Protein AF-A0A1G6Y8N8-F1 (afdb_monomer_lite)

Foldseek 3Di:
DPDDDDDDDADADPVRDRPPDPDPVVVVVVVVCCQCPPNLVRHPPQAQEDEEEPVVCCVQFQVQDFAPDDPPDDDDDPDFDDFDPPFSHAYEYDDPPNGGDDDCPRDPGRHGYGDD

pLDDT: mean 83.97, std 14.93, range [34.34, 94.69]

Organism: NCBI:txid1814289

Radius of gyration: 16.45 Å; chains: 1; bounding box: 43×36×42 Å

Sequence (116 aa):
MNRPYVIIHTHTSIDGNIDSMDLPEFATGSQHYQDIALSPNRQVLNVDAYLNGKESTQVNVTHYKVPDVDEYAAEVPSGDFLAEPDAGMYYVSIDGSSELRWEERDAPVRTGSVVT

Secondary structure (DSSP, 8-state):
--S----------TT--SS----HHHHHHHHHHHHHHT-TTT--S--SEEEEEHHHHIIIIITTPPP---TTSPPPPSSPPPP-TT-SSEEEEE-TT--PPP-TT-SSSS--EE--

Structure (mmCIF, N/CA/C/O backbone):
data_AF-A0A1G6Y8N8-F1
#
_entry.id   AF-A0A1G6Y8N8-F1
#
loop_
_atom_site.group_PDB
_atom_site.id
_atom_site.type_symbol
_atom_site.label_atom_id
_atom_site.label_alt_id
_atom_site.label_comp_id
_atom_site.label_asym_id
_atom_site.label_entity_id
_atom_site.label_seq_id
_atom_site.pdbx_PDB_ins_code
_atom_site.Cartn_x
_atom_site.Cartn_y
_atom_site.Cartn_z
_atom_site.occupancy
_atom_site.B_iso_or_equiv
_atom_site.auth_seq_id
_atom_site.auth_comp_id
_atom_site.auth_asym_id
_atom_site.auth_atom_id
_atom_site.pdbx_PDB_model_num
ATOM 1 N N . MET A 1 1 ? 3.133 -19.939 14.783 1.00 58.88 1 MET A N 1
ATOM 2 C CA . MET A 1 1 ? 3.535 -18.534 14.550 1.00 58.88 1 MET A CA 1
ATOM 3 C C . MET A 1 1 ? 2.263 -17.706 14.543 1.00 58.88 1 MET A C 1
ATOM 5 O O . MET A 1 1 ? 1.358 -18.096 13.826 1.00 58.88 1 MET A O 1
ATOM 9 N N . ASN A 1 2 ? 2.184 -16.627 15.329 1.00 88.12 2 ASN A N 1
ATOM 10 C CA . ASN A 1 2 ? 0.980 -15.778 15.449 1.00 88.12 2 ASN A CA 1
ATOM 11 C C . ASN A 1 2 ? 1.146 -14.418 14.742 1.00 88.12 2 ASN A C 1
ATOM 13 O O . ASN A 1 2 ? 0.522 -13.439 15.131 1.00 88.12 2 ASN A O 1
ATOM 17 N N . ARG A 1 3 ? 2.055 -14.318 13.765 1.00 90.31 3 ARG A N 1
ATOM 18 C CA . ARG A 1 3 ? 2.319 -13.079 13.020 1.00 90.31 3 ARG A CA 1
ATOM 19 C C . ARG A 1 3 ? 2.148 -13.348 11.525 1.00 90.31 3 ARG A C 1
ATOM 21 O O . ARG A 1 3 ? 2.526 -14.445 11.101 1.00 90.31 3 ARG A O 1
ATOM 28 N N . PRO A 1 4 ? 1.613 -12.386 10.754 1.00 92.31 4 PRO A N 1
ATOM 29 C CA . PRO A 1 4 ? 1.477 -12.536 9.313 1.00 92.31 4 PRO A CA 1
ATOM 30 C C . PRO A 1 4 ? 2.853 -12.670 8.654 1.00 92.31 4 PRO A C 1
ATOM 32 O O . PRO A 1 4 ? 3.854 -12.137 9.145 1.00 92.31 4 PRO A O 1
ATOM 35 N N . TYR A 1 5 ? 2.895 -13.389 7.537 1.00 94.69 5 TYR A N 1
ATOM 36 C CA . TYR A 1 5 ? 4.047 -13.376 6.645 1.00 94.69 5 TYR A CA 1
ATOM 37 C C . TYR A 1 5 ? 4.060 -12.048 5.885 1.00 94.69 5 TYR A C 1
ATOM 39 O O . TYR A 1 5 ? 3.033 -11.637 5.353 1.00 94.69 5 TYR A O 1
ATOM 47 N N . VAL A 1 6 ? 5.203 -11.362 5.860 1.00 94.50 6 VAL A N 1
ATOM 48 C CA . VAL A 1 6 ? 5.305 -10.010 5.295 1.00 94.50 6 VAL A CA 1
ATOM 49 C C . VAL A 1 6 ? 6.244 -10.016 4.100 1.00 94.50 6 VAL A C 1
ATOM 51 O O . VAL A 1 6 ? 7.401 -10.421 4.216 1.00 94.50 6 VAL A O 1
ATOM 54 N N . ILE A 1 7 ? 5.746 -9.513 2.971 1.00 93.75 7 ILE A N 1
ATOM 55 C CA . ILE A 1 7 ? 6.533 -9.211 1.776 1.00 93.75 7 ILE A CA 1
ATOM 56 C C . ILE A 1 7 ? 6.716 -7.695 1.721 1.00 93.75 7 ILE A C 1
ATOM 58 O O . ILE A 1 7 ? 5.737 -6.954 1.691 1.00 93.75 7 ILE A O 1
ATOM 62 N N . ILE A 1 8 ? 7.968 -7.238 1.698 1.00 93.81 8 ILE A N 1
ATOM 63 C CA . ILE A 1 8 ? 8.298 -5.836 1.430 1.00 93.81 8 ILE A CA 1
ATOM 64 C C . ILE A 1 8 ? 8.693 -5.740 -0.037 1.00 93.81 8 ILE A C 1
ATOM 66 O O . ILE A 1 8 ? 9.643 -6.391 -0.471 1.00 93.81 8 ILE A O 1
ATOM 70 N N . HIS A 1 9 ? 7.958 -4.930 -0.791 1.00 92.44 9 HIS A N 1
ATOM 71 C CA . HIS A 1 9 ? 8.247 -4.651 -2.188 1.00 92.44 9 HIS A CA 1
ATOM 72 C C . HIS A 1 9 ? 8.528 -3.165 -2.371 1.00 92.44 9 HIS A C 1
ATOM 74 O O . HIS A 1 9 ? 7.774 -2.312 -1.906 1.00 92.44 9 HIS A O 1
ATOM 80 N N . THR A 1 10 ? 9.626 -2.853 -3.049 1.00 91.31 10 THR A N 1
ATOM 81 C CA . THR A 1 10 ? 10.037 -1.481 -3.335 1.00 91.31 10 THR A CA 1
ATOM 82 C C . THR A 1 10 ? 10.723 -1.469 -4.690 1.00 91.31 10 THR A C 1
ATOM 84 O O . THR A 1 10 ? 11.628 -2.267 -4.932 1.00 91.31 10 THR A O 1
ATOM 87 N N . HIS A 1 11 ? 10.296 -0.568 -5.569 1.00 90.81 11 HIS A N 1
ATOM 88 C CA . HIS A 1 11 ? 11.068 -0.224 -6.754 1.00 90.81 11 HIS A CA 1
ATOM 89 C C . HIS A 1 11 ? 12.077 0.859 -6.369 1.00 90.81 11 HIS A C 1
ATOM 91 O O . HIS A 1 11 ? 11.717 1.828 -5.706 1.00 90.81 11 HIS A O 1
ATOM 97 N N . THR A 1 12 ? 13.326 0.703 -6.795 1.00 91.88 12 THR A N 1
ATOM 98 C CA . THR A 1 12 ? 14.411 1.646 -6.501 1.00 91.88 12 THR A CA 1
ATOM 99 C C . THR A 1 12 ? 15.191 1.957 -7.770 1.00 91.88 12 THR A C 1
ATOM 101 O O . THR A 1 12 ? 15.455 1.057 -8.572 1.00 91.88 12 THR A O 1
ATOM 104 N N . SER A 1 13 ? 15.641 3.196 -7.918 1.00 91.06 13 SER A N 1
ATOM 105 C CA . SER A 1 13 ? 16.674 3.552 -8.887 1.00 91.06 13 SER A CA 1
ATOM 106 C C . SER A 1 13 ? 18.026 2.953 -8.474 1.00 91.06 13 SER A C 1
ATOM 108 O O . SER A 1 13 ? 18.188 2.406 -7.381 1.00 91.06 13 SER A O 1
ATOM 110 N N . ILE A 1 14 ? 19.029 3.059 -9.351 1.00 90.94 14 ILE A N 1
ATOM 111 C CA . ILE A 1 14 ? 20.374 2.503 -9.113 1.00 90.94 14 ILE A CA 1
ATOM 112 C C . ILE A 1 14 ? 21.052 3.139 -7.886 1.00 90.94 14 ILE A C 1
ATOM 114 O O . ILE A 1 14 ? 21.828 2.476 -7.202 1.00 90.94 14 ILE A O 1
ATOM 118 N N . ASP A 1 15 ? 20.747 4.402 -7.587 1.00 93.25 15 ASP A N 1
ATOM 119 C CA . ASP A 1 15 ? 21.224 5.123 -6.403 1.00 93.25 15 ASP A CA 1
ATOM 120 C C . ASP A 1 15 ? 20.331 4.928 -5.162 1.00 93.25 15 ASP A C 1
ATOM 122 O O . ASP A 1 15 ? 20.600 5.512 -4.114 1.00 93.25 15 ASP A O 1
AT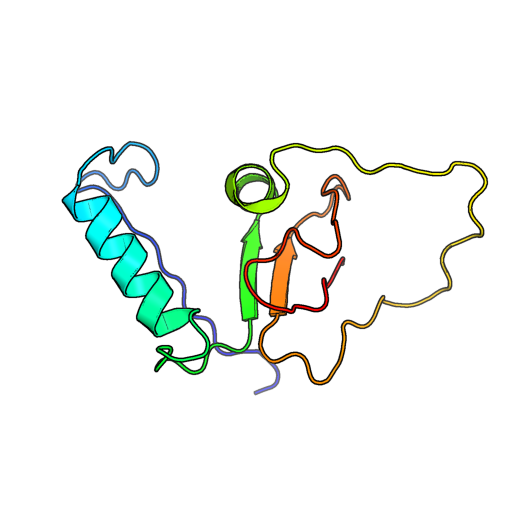OM 126 N N . GLY A 1 16 ? 19.300 4.081 -5.251 1.00 92.56 16 GLY A N 1
ATOM 127 C CA . GLY A 1 16 ? 18.420 3.736 -4.134 1.00 92.56 16 GLY A CA 1
ATOM 128 C C . GLY A 1 16 ? 17.280 4.725 -3.885 1.00 92.56 16 GLY A C 1
ATOM 129 O O . GLY A 1 16 ? 16.583 4.600 -2.880 1.00 92.56 16 GLY A O 1
ATOM 130 N N . ASN A 1 17 ? 17.069 5.696 -4.774 1.00 91.69 17 ASN A N 1
ATOM 131 C CA . ASN A 1 17 ? 15.921 6.594 -4.706 1.00 91.69 17 ASN A CA 1
ATOM 132 C C . ASN A 1 17 ? 14.627 5.839 -5.071 1.00 91.69 17 ASN A C 1
ATOM 134 O O . ASN A 1 17 ? 14.623 4.974 -5.946 1.00 91.69 17 ASN A O 1
ATOM 138 N N . ILE A 1 18 ? 13.527 6.150 -4.389 1.00 89.62 18 ILE A N 1
ATOM 139 C CA . ILE A 1 18 ? 12.218 5.495 -4.563 1.00 89.62 18 ILE A CA 1
ATOM 140 C C . ILE A 1 18 ? 11.160 6.402 -5.205 1.00 89.62 18 ILE A C 1
ATOM 142 O O . ILE A 1 18 ? 10.057 5.942 -5.470 1.00 89.62 18 ILE A O 1
ATOM 146 N N . ASP A 1 19 ? 11.492 7.670 -5.450 1.00 83.50 19 ASP A N 1
ATOM 147 C CA . ASP A 1 19 ? 10.541 8.736 -5.798 1.00 83.50 19 ASP A CA 1
ATOM 148 C C . ASP A 1 19 ? 10.925 9.497 -7.083 1.00 83.50 19 ASP A C 1
ATOM 150 O O . ASP A 1 19 ? 10.139 10.252 -7.641 1.00 83.50 19 ASP A O 1
ATOM 154 N N . SER A 1 20 ? 12.139 9.299 -7.607 1.00 79.50 20 SER A N 1
ATOM 155 C CA . SER A 1 20 ? 12.657 10.053 -8.762 1.00 79.50 20 SER A CA 1
ATOM 156 C C . SER A 1 20 ? 12.563 9.327 -10.113 1.00 79.50 20 SER A C 1
ATOM 158 O O . SER A 1 20 ? 13.187 9.757 -11.086 1.00 79.50 20 SER A O 1
ATOM 160 N N . MET A 1 21 ? 11.818 8.219 -10.201 1.00 86.69 21 MET A N 1
ATOM 161 C CA . MET A 1 21 ? 11.746 7.382 -11.407 1.00 86.69 21 MET A CA 1
ATOM 162 C C . MET A 1 21 ? 10.530 7.708 -12.280 1.00 86.69 21 MET A C 1
ATOM 164 O O . MET A 1 21 ? 9.497 7.051 -12.195 1.00 86.69 21 MET A O 1
ATOM 168 N N . ASP A 1 22 ? 10.691 8.673 -13.184 1.00 88.38 22 ASP A N 1
ATOM 169 C CA . ASP A 1 22 ? 9.709 8.975 -14.234 1.00 88.38 22 ASP A CA 1
ATOM 170 C C . ASP A 1 22 ? 10.104 8.296 -15.559 1.00 88.38 22 ASP A C 1
ATOM 172 O O . ASP A 1 22 ? 10.615 8.924 -16.488 1.00 88.38 22 ASP A O 1
ATOM 176 N N . LEU A 1 23 ? 9.964 6.965 -15.603 1.00 90.88 23 LEU A N 1
ATOM 177 C CA . LEU A 1 23 ? 10.309 6.136 -16.764 1.00 90.88 23 LEU A CA 1
ATOM 178 C C . LEU A 1 23 ? 9.156 5.186 -17.142 1.00 90.88 23 LEU A C 1
ATOM 180 O O . LEU A 1 23 ? 8.553 4.575 -16.253 1.00 90.88 23 LEU A O 1
ATOM 184 N N . PRO A 1 24 ? 8.879 4.964 -18.442 1.00 93.12 24 PRO A N 1
ATOM 185 C CA . PRO A 1 24 ? 7.853 4.013 -18.885 1.00 93.12 24 PRO A CA 1
ATOM 186 C C . PRO A 1 24 ? 8.061 2.581 -18.365 1.00 93.12 24 PRO A C 1
ATOM 188 O O . PRO A 1 24 ? 7.099 1.863 -18.073 1.00 93.12 24 PRO A O 1
ATOM 191 N N . GLU A 1 25 ? 9.315 2.154 -18.225 1.00 91.00 25 GLU A N 1
ATOM 192 C CA . GLU A 1 25 ? 9.686 0.833 -17.719 1.00 91.00 25 GLU A CA 1
ATOM 193 C C . GLU A 1 25 ? 9.335 0.680 -16.237 1.00 91.00 25 GLU A C 1
ATOM 195 O O . GLU A 1 25 ? 8.872 -0.387 -15.830 1.00 91.00 25 GLU A O 1
ATOM 200 N N . PHE A 1 26 ? 9.491 1.749 -15.446 1.00 90.94 26 PHE A N 1
ATOM 201 C CA . PHE A 1 26 ? 9.074 1.770 -14.043 1.00 90.94 26 PHE A CA 1
ATOM 202 C C . PHE A 1 26 ? 7.559 1.592 -13.932 1.00 90.94 26 PHE A C 1
ATOM 204 O O . 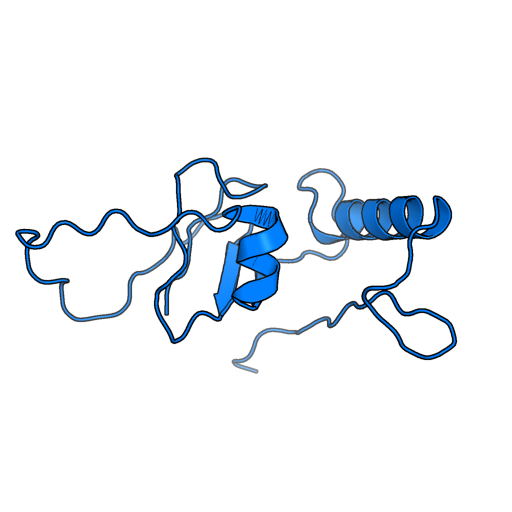PHE A 1 26 ? 7.094 0.724 -13.194 1.00 90.94 26 PHE A O 1
ATOM 211 N N . ALA A 1 27 ? 6.787 2.349 -14.717 1.00 90.50 27 ALA A N 1
ATOM 212 C CA . ALA A 1 27 ? 5.331 2.231 -14.729 1.00 90.50 27 ALA A CA 1
ATOM 213 C C . ALA A 1 27 ? 4.879 0.814 -15.128 1.00 90.50 27 ALA A C 1
ATOM 215 O O . ALA A 1 27 ? 4.012 0.225 -14.483 1.00 90.50 27 ALA A O 1
ATOM 216 N N . THR A 1 28 ? 5.521 0.233 -16.146 1.00 94.12 28 THR A N 1
ATOM 217 C CA . THR A 1 28 ? 5.226 -1.129 -16.616 1.00 94.12 28 THR A CA 1
ATOM 218 C C . THR A 1 28 ? 5.556 -2.185 -15.556 1.00 94.12 28 THR A C 1
ATOM 220 O O . THR A 1 28 ? 4.749 -3.083 -15.310 1.00 94.12 28 THR A O 1
ATOM 223 N N . GLY A 1 29 ? 6.719 -2.078 -14.904 1.00 93.00 29 GLY A N 1
ATOM 224 C CA . GLY A 1 29 ? 7.131 -2.985 -13.829 1.00 93.00 29 GLY A CA 1
ATOM 225 C C . GLY A 1 29 ? 6.225 -2.893 -12.600 1.00 93.00 29 GLY A C 1
ATOM 226 O O . GLY A 1 29 ? 5.773 -3.920 -12.088 1.00 93.00 29 GLY A O 1
ATOM 227 N N . SER A 1 30 ? 5.882 -1.669 -12.186 1.00 90.56 30 SER A N 1
ATOM 228 C CA . SER A 1 30 ? 4.956 -1.410 -11.080 1.00 90.56 30 SER A CA 1
ATOM 229 C C . SER A 1 30 ? 3.575 -2.006 -11.353 1.00 90.56 30 SER A C 1
ATOM 231 O O . SER A 1 30 ? 3.048 -2.741 -10.515 1.00 90.56 30 SER A O 1
ATOM 233 N N . GLN A 1 31 ? 3.022 -1.792 -12.553 1.00 91.81 31 GLN A N 1
ATOM 234 C CA . GLN A 1 31 ? 1.740 -2.384 -12.939 1.00 91.81 31 GLN A CA 1
ATOM 235 C C . GLN A 1 31 ? 1.794 -3.916 -12.922 1.00 91.81 31 GLN A C 1
ATOM 237 O O . GLN A 1 31 ? 0.880 -4.560 -12.411 1.00 91.81 31 GLN A O 1
ATOM 242 N N . HIS A 1 32 ? 2.876 -4.515 -13.431 1.00 94.06 32 HIS A N 1
ATOM 243 C CA . HIS A 1 32 ? 3.024 -5.968 -13.414 1.00 94.06 32 HIS A CA 1
ATOM 244 C C . HIS A 1 32 ? 3.033 -6.529 -11.987 1.00 94.06 32 HIS A C 1
ATOM 246 O O . HIS A 1 32 ? 2.357 -7.525 -11.723 1.00 94.06 32 HIS A O 1
ATOM 252 N N . TYR A 1 33 ? 3.750 -5.886 -11.060 1.00 93.31 33 TYR A N 1
ATOM 253 C CA . TYR A 1 33 ? 3.739 -6.300 -9.658 1.00 93.31 33 TYR A CA 1
ATOM 254 C C . TYR A 1 33 ? 2.340 -6.179 -9.040 1.00 93.31 33 TYR A C 1
ATOM 256 O O . TYR A 1 33 ? 1.858 -7.127 -8.420 1.00 93.31 33 TYR A O 1
ATOM 264 N N . GLN A 1 34 ? 1.654 -5.051 -9.254 1.00 90.56 34 GLN A N 1
ATOM 265 C CA . GLN A 1 34 ? 0.282 -4.854 -8.772 1.00 90.56 34 GLN A CA 1
ATOM 266 C C . GLN A 1 34 ? -0.679 -5.924 -9.312 1.00 90.56 34 GLN A C 1
ATOM 268 O O . GLN A 1 34 ? -1.540 -6.413 -8.580 1.00 90.56 34 GLN A O 1
ATOM 273 N N . ASP A 1 35 ? -0.503 -6.350 -10.562 1.00 93.00 35 ASP A N 1
ATOM 274 C CA . ASP A 1 35 ? -1.308 -7.413 -11.159 1.00 93.00 35 ASP A CA 1
ATOM 275 C C . ASP A 1 35 ? -1.112 -8.764 -10.455 1.00 93.00 35 ASP A C 1
ATOM 277 O O . ASP A 1 35 ? -2.087 -9.452 -10.157 1.00 93.00 35 ASP A O 1
ATOM 281 N N . ILE A 1 36 ? 0.133 -9.159 -10.178 1.00 94.31 36 ILE A N 1
ATOM 282 C CA . ILE A 1 36 ? 0.428 -10.467 -9.568 1.00 94.31 36 ILE A CA 1
ATOM 283 C C . ILE A 1 36 ? 0.251 -10.482 -8.044 1.00 94.31 36 ILE A C 1
ATOM 285 O O . ILE A 1 36 ? 0.156 -11.563 -7.456 1.00 94.31 36 ILE A O 1
ATOM 289 N N . ALA A 1 37 ? 0.222 -9.311 -7.405 1.00 92.75 37 ALA A N 1
ATOM 290 C CA . ALA A 1 37 ? 0.091 -9.176 -5.959 1.00 92.75 37 ALA A CA 1
ATOM 291 C C . ALA A 1 37 ? -1.339 -8.841 -5.517 1.00 92.75 37 ALA A C 1
ATOM 293 O O . ALA A 1 37 ? -1.827 -9.449 -4.573 1.00 92.75 37 ALA A O 1
ATOM 294 N N . LEU A 1 38 ? -2.004 -7.888 -6.178 1.00 89.06 38 LEU A N 1
ATOM 295 C CA . LEU A 1 38 ? -3.204 -7.229 -5.642 1.00 89.06 38 LEU A CA 1
ATOM 296 C C . LEU A 1 38 ? -4.459 -7.423 -6.500 1.00 89.06 38 LEU A C 1
ATOM 298 O O . LEU A 1 38 ? -5.573 -7.252 -6.011 1.00 89.06 38 LEU A O 1
ATOM 302 N N . SER A 1 39 ? -4.316 -7.762 -7.785 1.00 87.56 39 SER A N 1
ATOM 303 C CA . SER A 1 39 ? -5.477 -7.903 -8.669 1.00 87.56 39 SER A CA 1
ATOM 304 C C . SER A 1 39 ? -6.251 -9.193 -8.373 1.00 87.56 39 SER A C 1
ATOM 306 O O . SER A 1 39 ? -5.696 -10.272 -8.573 1.00 87.56 39 SER A O 1
ATOM 308 N N . PRO A 1 40 ? -7.552 -9.145 -8.025 1.00 83.06 40 PRO A N 1
ATOM 309 C CA . PRO A 1 40 ? -8.305 -10.332 -7.602 1.00 83.06 40 PRO A CA 1
ATOM 310 C C . PRO A 1 40 ? -8.270 -11.512 -8.586 1.00 83.06 40 PRO A C 1
ATOM 312 O O . PRO A 1 40 ? -8.221 -12.663 -8.176 1.00 83.06 40 PRO A O 1
ATOM 315 N N . ASN A 1 41 ? -8.253 -11.229 -9.892 1.00 86.56 41 ASN A N 1
ATOM 316 C CA . ASN A 1 41 ? -8.283 -12.253 -10.944 1.00 86.56 41 ASN A CA 1
ATOM 317 C C . ASN A 1 41 ? -6.895 -12.658 -11.464 1.00 86.56 41 ASN A C 1
ATOM 319 O O . ASN A 1 41 ? -6.801 -13.505 -12.351 1.00 86.56 41 ASN A O 1
ATOM 323 N N . ARG A 1 42 ? -5.828 -11.997 -11.005 1.00 90.62 42 ARG A N 1
ATOM 324 C CA . ARG A 1 42 ? -4.464 -12.175 -11.534 1.00 90.62 42 ARG A CA 1
ATOM 325 C C . ARG A 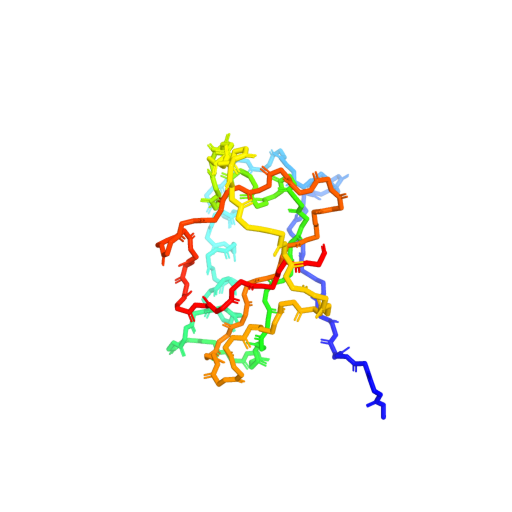1 42 ? -3.427 -12.411 -10.446 1.00 90.62 42 ARG A C 1
ATOM 327 O O . ARG A 1 42 ? -2.318 -12.825 -10.780 1.00 90.62 42 ARG A O 1
ATOM 334 N N . GLN A 1 43 ? -3.781 -12.177 -9.183 1.00 90.88 43 GLN A N 1
ATOM 335 C CA . GLN A 1 43 ? -2.861 -12.379 -8.090 1.00 90.88 43 GLN A CA 1
ATOM 336 C C . GLN A 1 43 ? -2.473 -13.853 -7.978 1.00 90.88 43 GLN A C 1
ATOM 338 O O . GLN A 1 43 ? -3.301 -14.753 -8.106 1.00 90.88 43 GLN A O 1
ATOM 343 N N . VAL A 1 44 ? -1.186 -14.086 -7.755 1.00 94.50 44 VAL A N 1
ATOM 344 C CA . VAL A 1 44 ? -0.603 -15.421 -7.549 1.00 94.50 44 VAL A CA 1
ATOM 345 C C . VAL A 1 44 ? 0.195 -15.496 -6.250 1.00 94.50 44 VAL A C 1
ATOM 347 O O . VAL A 1 44 ? 0.682 -16.563 -5.887 1.00 94.50 44 VAL A O 1
ATOM 350 N N . LEU A 1 45 ? 0.340 -14.364 -5.554 1.00 92.56 45 LEU A N 1
ATOM 351 C CA . LEU A 1 45 ? 1.036 -14.270 -4.273 1.00 92.56 45 LEU A CA 1
ATOM 352 C C . LEU A 1 45 ? 0.125 -14.571 -3.071 1.00 92.56 45 LEU A C 1
ATOM 354 O O . LEU A 1 45 ? 0.648 -14.713 -1.970 1.00 92.56 45 LEU A O 1
ATOM 358 N N . ASN A 1 46 ? -1.192 -14.706 -3.282 1.00 90.62 46 ASN A N 1
ATOM 359 C CA . ASN A 1 46 ? -2.197 -14.932 -2.236 1.00 90.62 46 ASN A CA 1
ATOM 360 C C . ASN A 1 46 ? -2.070 -13.902 -1.104 1.00 90.62 46 ASN A C 1
ATOM 362 O O . ASN A 1 46 ? -1.886 -14.254 0.059 1.00 90.62 46 ASN A O 1
ATOM 366 N N . VAL A 1 47 ? -2.077 -12.619 -1.472 1.00 92.25 47 VAL A N 1
ATOM 367 C CA . VAL A 1 47 ? -1.930 -11.513 -0.524 1.00 92.25 47 VAL A CA 1
ATOM 368 C C . VAL A 1 47 ? -3.278 -11.238 0.132 1.00 92.25 47 VAL A C 1
ATOM 370 O O . VAL A 1 47 ? -4.229 -10.847 -0.542 1.00 92.25 47 VAL A O 1
ATOM 373 N N . ASP A 1 48 ? -3.332 -11.396 1.454 1.00 90.94 48 ASP A N 1
ATOM 374 C CA . ASP A 1 48 ? -4.533 -11.111 2.250 1.00 90.94 48 ASP A CA 1
ATOM 375 C C . ASP A 1 48 ? -4.711 -9.609 2.523 1.00 90.94 48 ASP A C 1
ATOM 377 O O . ASP A 1 48 ? -5.828 -9.124 2.705 1.00 90.94 48 ASP A O 1
ATOM 381 N N . ALA A 1 49 ? -3.610 -8.851 2.573 1.00 91.12 49 ALA A N 1
ATOM 382 C CA . ALA A 1 49 ? -3.632 -7.434 2.915 1.00 91.12 49 ALA A CA 1
ATOM 383 C C . ALA A 1 49 ? -2.537 -6.624 2.211 1.00 91.12 49 ALA A C 1
ATOM 385 O O . ALA A 1 49 ? -1.389 -7.062 2.106 1.00 91.12 49 ALA A O 1
ATOM 386 N N . TYR A 1 50 ? -2.880 -5.400 1.810 1.00 92.56 50 TYR A N 1
ATOM 387 C CA . TYR A 1 50 ? -1.946 -4.402 1.302 1.00 92.56 50 TYR A CA 1
ATOM 388 C C . TYR A 1 50 ? -1.724 -3.302 2.341 1.00 92.56 50 TYR A C 1
ATOM 390 O O . TYR A 1 50 ? -2.639 -2.545 2.657 1.00 92.56 50 TYR A O 1
ATOM 398 N N . LEU A 1 51 ? -0.508 -3.240 2.886 1.00 93.94 51 LEU A N 1
ATOM 399 C CA . LEU A 1 51 ? -0.132 -2.333 3.969 1.00 93.94 51 LEU A CA 1
ATOM 400 C C . LEU A 1 51 ? 0.648 -1.124 3.437 1.00 93.94 51 LEU A C 1
ATOM 402 O O . LEU A 1 51 ? 1.690 -1.294 2.806 1.00 93.94 51 LEU A O 1
ATOM 406 N N . ASN A 1 52 ? 0.186 0.081 3.768 1.00 93.00 52 ASN A N 1
ATOM 407 C CA . ASN A 1 52 ? 0.821 1.349 3.413 1.00 93.00 52 ASN A CA 1
ATOM 408 C C . ASN A 1 52 ? 0.963 2.275 4.631 1.00 93.00 52 ASN A C 1
ATOM 410 O O . ASN A 1 52 ? 0.317 2.097 5.663 1.00 93.00 52 ASN A O 1
ATOM 414 N N . GLY A 1 53 ? 1.831 3.280 4.520 1.00 93.81 53 GLY A N 1
ATOM 415 C CA . GLY A 1 53 ? 1.867 4.392 5.472 1.00 93.81 53 GLY A CA 1
ATOM 416 C C . GLY A 1 53 ? 0.868 5.489 5.097 1.00 93.81 53 GLY A C 1
ATOM 417 O O . GLY A 1 53 ? 0.458 5.581 3.938 1.00 93.81 53 GLY A O 1
ATOM 418 N N . LYS A 1 54 ? 0.535 6.358 6.061 1.00 93.19 54 LYS A N 1
ATOM 419 C CA . LYS A 1 54 ? -0.345 7.525 5.873 1.00 93.19 54 LYS A CA 1
ATOM 420 C C . LYS A 1 54 ? -0.038 8.326 4.605 1.00 93.19 54 LYS A C 1
ATOM 422 O O . LYS A 1 54 ? -0.929 8.504 3.785 1.00 93.19 54 LYS A O 1
ATOM 427 N N . GLU A 1 55 ? 1.209 8.761 4.422 1.00 93.06 55 GLU A N 1
ATOM 428 C CA . GLU A 1 55 ? 1.612 9.606 3.284 1.00 93.06 55 GLU A CA 1
ATOM 429 C C . GLU A 1 55 ? 1.341 8.921 1.935 1.00 93.06 55 GLU A C 1
ATOM 431 O O . GLU A 1 55 ? 0.734 9.502 1.038 1.00 93.06 55 GLU A O 1
ATOM 436 N N . SER A 1 56 ? 1.708 7.642 1.802 1.00 91.75 56 SER A N 1
ATOM 437 C CA . SER A 1 56 ? 1.450 6.870 0.581 1.00 91.75 56 SER A CA 1
ATOM 438 C C . SER A 1 56 ? -0.046 6.699 0.317 1.00 91.75 56 SER A C 1
ATOM 440 O O . SER A 1 56 ? -0.476 6.775 -0.833 1.00 91.75 56 SER A O 1
ATOM 442 N N . THR A 1 57 ? -0.846 6.501 1.366 1.00 92.94 57 THR A N 1
ATOM 443 C CA . THR A 1 57 ? -2.308 6.423 1.256 1.00 92.94 57 THR A CA 1
ATOM 444 C C . THR A 1 57 ? -2.912 7.778 0.870 1.00 92.94 57 THR A C 1
ATOM 446 O O . THR A 1 57 ? -3.808 7.825 0.030 1.00 92.94 57 THR A O 1
ATOM 449 N N . GLN A 1 58 ? -2.397 8.894 1.392 1.00 92.81 58 GLN A N 1
ATOM 450 C CA . GLN A 1 58 ? -2.857 10.231 1.005 1.00 92.81 58 GLN A CA 1
ATOM 451 C C . GLN A 1 58 ? -2.606 10.533 -0.467 1.00 92.81 58 GLN A C 1
ATOM 453 O O . GLN A 1 58 ? -3.489 11.067 -1.131 1.00 92.81 58 GLN A O 1
ATOM 458 N N . VAL A 1 59 ? -1.441 10.161 -0.994 1.00 90.75 59 VAL A N 1
ATOM 459 C CA . VAL A 1 59 ? -1.120 10.384 -2.409 1.00 90.75 59 VAL A CA 1
ATOM 460 C C . VAL A 1 59 ? -1.996 9.518 -3.318 1.00 90.75 59 VAL A C 1
ATOM 462 O O . VAL A 1 59 ? -2.567 10.021 -4.288 1.00 90.75 59 VAL A O 1
ATOM 465 N N . ASN A 1 60 ? -2.117 8.225 -3.004 1.00 87.50 60 ASN A N 1
ATOM 466 C CA . ASN A 1 60 ? -2.628 7.230 -3.952 1.00 87.50 60 ASN A CA 1
ATOM 467 C C . ASN A 1 60 ? -4.109 6.868 -3.782 1.00 87.50 60 ASN A C 1
ATOM 469 O O . ASN A 1 60 ? -4.687 6.301 -4.704 1.00 87.50 60 ASN A O 1
ATOM 473 N N . VAL A 1 61 ? -4.701 7.142 -2.617 1.00 89.12 61 VAL A N 1
ATOM 474 C CA . VAL A 1 61 ? -6.032 6.636 -2.242 1.00 89.12 61 VAL A CA 1
ATOM 475 C C . VAL A 1 61 ? -6.956 7.782 -1.849 1.00 89.12 61 VAL A C 1
ATOM 477 O O . VAL A 1 61 ? -7.960 8.023 -2.509 1.00 89.12 61 VAL A O 1
ATOM 480 N N . THR A 1 62 ? -6.617 8.526 -0.795 1.00 90.88 62 THR A N 1
ATOM 481 C CA . THR A 1 62 ? -7.532 9.543 -0.240 1.00 90.88 62 THR A CA 1
ATOM 482 C C . THR A 1 62 ? -7.348 10.922 -0.868 1.00 90.88 62 THR A C 1
ATOM 484 O O . THR A 1 62 ? -8.164 11.816 -0.648 1.00 90.88 62 THR A O 1
ATOM 487 N N . HIS A 1 63 ? -6.287 11.111 -1.656 1.00 91.62 63 HIS A N 1
ATOM 488 C CA . HIS A 1 63 ? -5.947 12.354 -2.354 1.00 91.62 63 HIS A CA 1
ATOM 489 C C . HIS A 1 63 ? -5.984 13.586 -1.440 1.00 91.62 63 HIS A C 1
ATOM 491 O O . HIS A 1 63 ? -6.546 14.624 -1.795 1.00 91.62 63 HIS A O 1
ATOM 497 N N . TYR A 1 64 ? -5.401 13.448 -0.244 1.00 91.69 64 TYR A N 1
ATOM 498 C CA . TYR A 1 64 ? -5.327 14.488 0.793 1.00 91.69 64 TYR A CA 1
ATOM 499 C C . TYR A 1 64 ? -6.679 15.046 1.266 1.00 91.69 64 TYR A C 1
ATOM 501 O O . TYR A 1 64 ? -6.735 16.116 1.875 1.00 91.69 64 TYR A O 1
ATOM 509 N N . LYS A 1 65 ? -7.786 14.340 1.012 1.00 90.12 65 LYS A N 1
ATOM 510 C CA . LYS A 1 65 ? -9.075 14.705 1.599 1.00 90.12 65 LYS A CA 1
ATOM 511 C C . LYS A 1 65 ? -8.999 14.563 3.124 1.00 90.12 65 LYS A C 1
ATOM 513 O O . LYS A 1 65 ? -8.456 13.589 3.639 1.00 90.12 65 LYS A O 1
ATOM 518 N N . VAL A 1 66 ? -9.598 15.520 3.824 1.00 87.50 66 VAL A N 1
ATOM 519 C CA . VAL A 1 66 ? -9.643 15.571 5.293 1.00 87.50 66 VAL A CA 1
ATOM 520 C C . VAL A 1 66 ? -10.952 14.948 5.795 1.00 87.50 66 VAL A C 1
ATOM 522 O O . VAL A 1 66 ? -11.982 15.152 5.143 1.00 87.50 66 VAL A O 1
ATOM 525 N N . PRO A 1 67 ? -10.944 14.182 6.904 1.00 86.00 67 PRO A N 1
ATOM 526 C CA . PRO A 1 67 ? -12.151 13.632 7.507 1.00 86.00 67 PRO A CA 1
ATOM 527 C C . PRO A 1 67 ? -13.211 14.702 7.768 1.00 86.00 67 PRO A C 1
ATOM 529 O O . PRO A 1 67 ? -12.901 15.798 8.230 1.00 86.00 67 PRO A O 1
ATOM 532 N N . ASP A 1 68 ? -14.466 14.364 7.483 1.00 85.56 68 ASP A N 1
ATOM 533 C CA . ASP A 1 68 ? -15.613 15.189 7.855 1.00 85.56 68 ASP A CA 1
ATOM 534 C C . ASP A 1 68 ? -16.027 14.793 9.277 1.00 85.56 68 ASP A C 1
ATOM 536 O O . ASP A 1 68 ? -16.663 13.758 9.480 1.00 85.56 68 ASP A O 1
ATOM 540 N N . VAL A 1 69 ? -15.537 15.538 10.271 1.00 83.38 69 VAL A N 1
ATOM 541 C CA . VAL A 1 69 ? -15.739 15.228 11.692 1.00 83.38 69 VAL A CA 1
ATOM 542 C C . VAL A 1 69 ? -17.002 15.925 12.188 1.00 83.38 69 VAL A C 1
ATOM 544 O O . VAL A 1 69 ? -17.060 17.151 12.242 1.00 83.38 69 VAL A O 1
ATOM 547 N N . ASP A 1 70 ? -17.999 15.139 12.593 1.00 87.75 70 ASP A N 1
ATOM 548 C CA . ASP A 1 70 ? -19.170 15.646 13.310 1.00 87.75 70 ASP A CA 1
ATOM 549 C C . ASP A 1 70 ? -18.847 15.787 14.805 1.00 87.75 70 ASP A C 1
ATOM 551 O O . ASP A 1 70 ? -18.749 14.800 15.534 1.00 87.75 70 ASP A O 1
ATOM 555 N N . GLU A 1 71 ? -18.695 17.029 15.271 1.00 89.31 71 GLU A N 1
ATOM 556 C CA . GLU A 1 71 ? -18.417 17.347 16.680 1.00 89.31 71 GLU A CA 1
ATOM 557 C C . GLU A 1 71 ? -19.554 16.943 17.637 1.00 89.31 71 GLU A C 1
ATOM 559 O O . GLU A 1 71 ? -19.347 16.882 18.850 1.00 89.31 71 GLU A O 1
ATOM 564 N N . TYR A 1 72 ? -20.749 16.665 17.109 1.00 92.81 72 TYR A N 1
ATOM 565 C CA . TYR A 1 72 ? -21.919 16.237 17.877 1.00 92.81 72 TYR A CA 1
ATOM 566 C C . TYR A 1 72 ? -22.189 14.733 17.759 1.00 92.81 72 TYR A C 1
ATOM 568 O O . TYR A 1 72 ? -23.214 14.257 18.264 1.00 92.81 72 TYR A O 1
ATOM 576 N N . ALA A 1 73 ? -21.294 13.983 17.108 1.00 88.75 73 ALA A N 1
ATOM 577 C CA . ALA A 1 73 ? -21.400 12.537 17.015 1.00 88.75 73 ALA A CA 1
ATOM 578 C C . ALA A 1 73 ? -21.421 11.891 18.409 1.00 88.75 73 ALA A C 1
ATOM 580 O O . ALA A 1 73 ? -20.834 12.386 19.374 1.00 88.75 73 ALA A O 1
ATOM 581 N N . ALA A 1 74 ? -22.103 10.750 18.512 1.00 90.44 74 ALA A N 1
ATOM 582 C CA . ALA A 1 74 ? -22.053 9.938 19.720 1.00 90.44 74 ALA A CA 1
ATOM 583 C C . ALA A 1 74 ? -20.612 9.480 19.997 1.00 90.44 74 ALA A C 1
ATOM 585 O O . ALA A 1 74 ? -19.837 9.256 19.065 1.00 90.44 74 ALA A O 1
ATOM 586 N N . GLU A 1 75 ? -20.268 9.301 21.274 1.00 88.56 75 GLU A N 1
ATOM 587 C CA . GLU A 1 75 ? -18.965 8.752 21.649 1.00 88.56 75 GLU A CA 1
ATOM 588 C C . GLU A 1 75 ? -18.724 7.405 20.956 1.00 88.56 75 GLU A C 1
ATOM 590 O O . GLU A 1 75 ? -19.611 6.545 20.894 1.00 88.56 75 GLU A O 1
ATOM 595 N N . VAL A 1 76 ? -17.506 7.227 20.442 1.00 82.12 76 VAL A N 1
ATOM 596 C CA . VAL A 1 76 ? -17.085 5.968 19.827 1.00 82.12 76 VAL A CA 1
ATOM 597 C C . VAL A 1 76 ? -17.170 4.864 20.889 1.00 82.12 76 VAL A C 1
ATOM 599 O O . VAL A 1 76 ? -16.609 5.030 21.978 1.00 82.12 76 VAL A O 1
ATOM 602 N N . PRO A 1 77 ? -17.870 3.746 20.616 1.00 84.38 77 PRO A N 1
ATOM 603 C CA . PRO A 1 77 ? -17.934 2.625 21.543 1.00 84.38 77 PRO A CA 1
ATOM 604 C C . PRO A 1 77 ? -16.538 2.136 21.932 1.00 84.38 77 PRO A C 1
ATOM 606 O O . PRO A 1 77 ? -15.607 2.181 21.132 1.00 84.38 77 PRO A O 1
ATOM 609 N N . SER A 1 78 ? -16.390 1.628 23.153 1.00 86.44 78 SER A N 1
ATOM 610 C CA . SER A 1 78 ? -15.118 1.050 23.578 1.00 86.44 78 SER A CA 1
ATOM 611 C C . SER A 1 78 ? -14.772 -0.208 22.773 1.00 86.44 78 SER A C 1
ATOM 613 O O . SER A 1 78 ? -15.628 -1.057 22.520 1.00 86.44 78 SER A O 1
ATOM 615 N N . GLY A 1 79 ? -13.490 -0.348 22.431 1.00 83.81 79 GLY A N 1
ATOM 616 C CA . GLY A 1 79 ? -12.952 -1.478 21.673 1.00 83.81 79 GLY A CA 1
ATOM 617 C C . GLY A 1 79 ? -12.436 -1.075 20.294 1.00 83.81 79 GLY A C 1
ATOM 618 O O . GLY A 1 79 ? -12.498 0.090 19.910 1.00 83.81 79 GLY A O 1
ATOM 619 N N . ASP A 1 80 ? -11.914 -2.060 19.569 1.00 77.62 80 ASP A N 1
ATOM 620 C CA . ASP A 1 80 ? -11.378 -1.856 18.227 1.00 77.62 80 ASP A CA 1
ATOM 621 C C . ASP A 1 80 ? -12.497 -1.947 17.188 1.00 77.62 80 A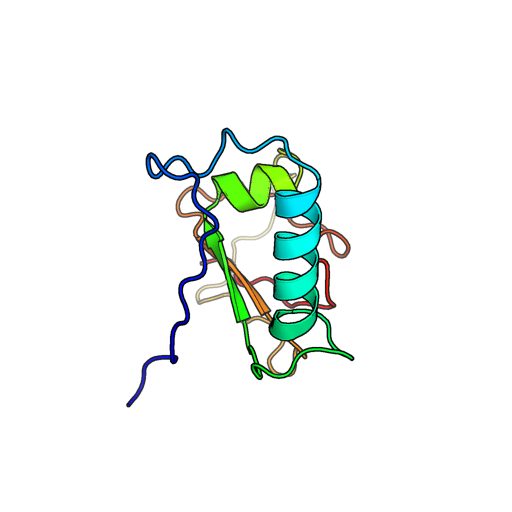SP A C 1
ATOM 623 O O . ASP A 1 80 ? -13.395 -2.794 17.283 1.00 77.62 80 ASP A O 1
ATOM 627 N N . PHE A 1 81 ? -12.418 -1.110 16.156 1.00 74.69 81 PHE A N 1
ATOM 628 C CA . PHE A 1 81 ? -13.253 -1.284 14.978 1.00 74.69 81 PHE A CA 1
ATOM 629 C C . PHE A 1 81 ? -12.789 -2.532 14.218 1.00 74.69 81 PHE A C 1
ATOM 631 O O . PHE A 1 81 ? -11.657 -2.605 13.736 1.00 74.69 81 PHE A O 1
ATOM 638 N N . LEU A 1 82 ? -13.664 -3.532 14.117 1.00 73.19 82 LEU A N 1
ATOM 639 C CA . LEU A 1 82 ? -13.380 -4.749 13.366 1.00 73.19 82 LEU A CA 1
ATOM 640 C C . LEU A 1 82 ? -13.767 -4.537 11.905 1.00 73.19 82 LEU A C 1
ATOM 642 O O . LEU A 1 82 ? -14.918 -4.228 11.601 1.00 73.19 82 LEU A O 1
ATOM 646 N N . ALA A 1 83 ? -12.808 -4.728 11.003 1.00 77.50 83 ALA A N 1
ATOM 647 C CA . ALA A 1 83 ? -13.105 -4.773 9.580 1.00 77.50 83 ALA A CA 1
ATOM 648 C C . ALA A 1 83 ? -13.975 -5.991 9.228 1.00 77.50 83 ALA A C 1
ATOM 650 O O . ALA A 1 83 ? -14.050 -6.966 9.979 1.00 77.50 83 ALA A O 1
ATOM 651 N N . GLU A 1 84 ? -14.606 -5.926 8.055 1.00 83.31 84 GLU A N 1
ATOM 652 C CA . GLU A 1 84 ? -15.409 -7.014 7.493 1.00 83.31 84 GLU A CA 1
ATOM 653 C C . GLU A 1 84 ? -14.612 -8.327 7.458 1.00 83.31 84 GLU A C 1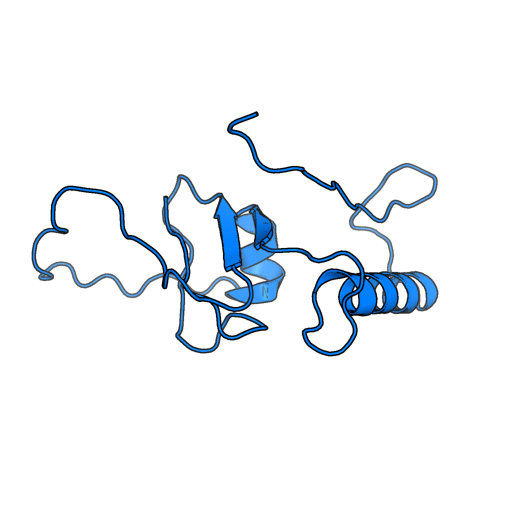
ATOM 655 O O . GLU A 1 84 ? -13.640 -8.401 6.706 1.00 83.31 84 GLU A O 1
ATOM 660 N N . PRO A 1 85 ? -15.004 -9.363 8.226 1.00 82.38 85 PRO A N 1
ATOM 661 C CA . PRO A 1 85 ? -14.154 -10.525 8.499 1.00 82.38 85 PRO A CA 1
ATOM 662 C C . PRO A 1 85 ? -13.853 -11.374 7.257 1.00 82.38 85 PRO A C 1
ATOM 664 O O . PRO A 1 85 ? -12.802 -12.011 7.185 1.00 82.38 85 PRO A O 1
ATOM 667 N N . ASP A 1 86 ? -14.754 -11.349 6.273 1.00 85.69 86 ASP A N 1
ATOM 668 C CA . ASP A 1 86 ? -14.681 -12.143 5.044 1.00 85.69 86 ASP A CA 1
ATOM 669 C C . ASP A 1 86 ? -14.341 -11.280 3.812 1.00 85.69 86 ASP A C 1
ATOM 671 O O . ASP A 1 86 ? -14.718 -11.603 2.679 1.00 85.69 86 ASP A O 1
ATOM 675 N N . ALA A 1 87 ? -13.653 -10.148 4.011 1.00 85.25 87 ALA A N 1
ATOM 676 C CA . ALA A 1 87 ? -13.169 -9.335 2.901 1.00 85.25 87 ALA A CA 1
ATOM 677 C C . ALA A 1 87 ? -12.192 -10.137 2.023 1.00 85.25 87 ALA A C 1
ATOM 679 O O . ALA A 1 87 ? -11.313 -10.839 2.516 1.00 85.25 87 ALA A O 1
ATOM 680 N N . GLY A 1 88 ? -12.317 -10.001 0.698 1.00 82.94 88 GLY A N 1
ATOM 681 C CA . GLY A 1 88 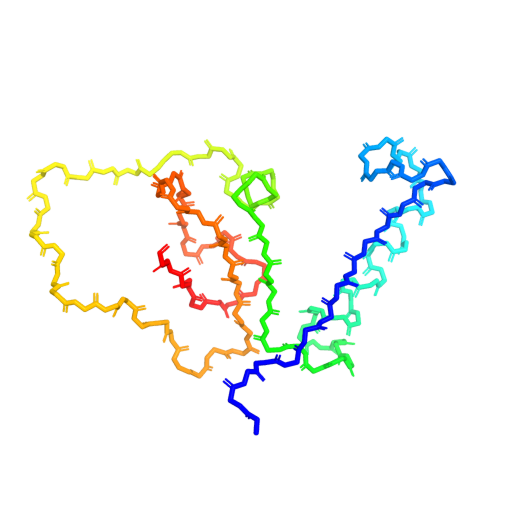? -11.437 -10.708 -0.243 1.00 82.94 88 GLY A CA 1
ATOM 682 C C . GLY A 1 88 ? -9.974 -10.253 -0.182 1.00 82.94 88 GLY A C 1
ATOM 683 O O . GLY A 1 88 ? -9.090 -10.988 -0.604 1.00 82.94 88 GLY A O 1
ATOM 684 N N . MET A 1 89 ? -9.735 -9.038 0.313 1.00 87.12 89 MET A N 1
ATOM 685 C CA . MET A 1 89 ? -8.428 -8.470 0.638 1.00 87.12 89 MET A CA 1
ATOM 686 C C . MET A 1 89 ? -8.659 -7.265 1.559 1.00 87.12 89 MET A C 1
ATOM 688 O O . MET A 1 89 ? -9.704 -6.615 1.463 1.00 87.12 89 MET A O 1
ATOM 692 N N . TYR A 1 90 ? -7.686 -6.930 2.403 1.00 88.19 90 TYR A N 1
ATOM 693 C CA . TYR A 1 90 ? -7.701 -5.720 3.232 1.00 88.19 90 TYR A CA 1
ATOM 694 C C . TYR A 1 90 ? -6.746 -4.654 2.685 1.00 88.19 90 TYR A C 1
ATOM 696 O O . TYR A 1 90 ? -5.624 -4.961 2.285 1.00 88.19 90 TYR A O 1
ATOM 704 N N . TYR A 1 91 ? -7.158 -3.386 2.707 1.00 89.06 91 TYR A N 1
ATOM 705 C CA . TYR A 1 91 ? -6.239 -2.256 2.571 1.00 89.06 91 TYR A CA 1
ATOM 706 C C . TYR A 1 91 ? -5.980 -1.709 3.973 1.00 89.06 91 TYR A C 1
ATOM 708 O O . TYR A 1 91 ? -6.913 -1.322 4.674 1.00 89.06 91 TYR A O 1
ATOM 716 N N . VAL A 1 92 ? -4.720 -1.706 4.394 1.00 91.62 92 VAL A N 1
ATOM 717 C CA . VAL A 1 92 ? -4.314 -1.289 5.736 1.00 91.62 92 VAL A CA 1
ATOM 718 C C . VAL A 1 92 ? -3.420 -0.068 5.605 1.00 91.62 92 VAL A C 1
ATOM 720 O O . VAL A 1 92 ? -2.429 -0.097 4.876 1.00 91.62 92 VAL A O 1
ATOM 723 N N . SER A 1 93 ? -3.744 0.999 6.330 1.00 92.62 93 SER A N 1
ATOM 724 C CA . SER A 1 93 ? -2.877 2.169 6.424 1.00 92.62 93 SER A CA 1
ATOM 725 C C . SER A 1 93 ? -2.482 2.427 7.865 1.00 92.62 93 SER A C 1
ATOM 727 O O . SER A 1 93 ? -3.330 2.436 8.749 1.00 92.62 93 SER A O 1
ATOM 729 N N . ILE A 1 94 ? -1.197 2.682 8.094 1.00 93.44 94 ILE A N 1
ATOM 730 C CA . ILE A 1 94 ? -0.694 3.106 9.401 1.00 93.44 94 ILE A CA 1
ATOM 731 C C . ILE A 1 94 ? -0.827 4.631 9.488 1.00 93.44 94 ILE A C 1
ATOM 733 O O . ILE A 1 94 ? -0.065 5.354 8.839 1.00 93.44 94 ILE A O 1
ATOM 737 N N . ASP A 1 95 ? -1.791 5.104 10.278 1.00 91.19 95 ASP A N 1
ATOM 738 C CA . ASP A 1 95 ? -2.099 6.524 10.490 1.00 91.19 95 ASP A CA 1
ATOM 739 C C . ASP A 1 95 ? -2.359 6.823 11.975 1.00 91.19 95 ASP A C 1
ATOM 741 O O . ASP A 1 95 ? -3.490 6.998 12.417 1.00 91.19 95 ASP A O 1
ATOM 745 N N . GLY A 1 96 ? -1.280 6.927 12.755 1.00 87.94 96 GLY A N 1
ATOM 746 C CA . GLY A 1 96 ? -1.371 7.236 14.188 1.00 87.94 96 GLY A CA 1
ATOM 747 C C . GLY A 1 96 ? -1.882 8.649 14.513 1.00 87.94 96 GLY A C 1
ATOM 748 O O . GLY A 1 96 ? -2.013 8.982 15.686 1.00 87.94 96 GLY A O 1
ATOM 749 N N . SER A 1 97 ? -2.127 9.483 13.498 1.00 87.31 97 SER A N 1
ATOM 750 C CA . SER A 1 97 ? -2.680 10.837 13.623 1.00 87.31 97 SER A CA 1
ATOM 751 C C . SER A 1 97 ? -4.168 10.928 13.275 1.00 87.31 97 SER A C 1
ATOM 753 O O . SER A 1 97 ? -4.767 11.970 13.525 1.00 87.31 97 SER A O 1
ATOM 755 N N . SER A 1 98 ? -4.766 9.856 12.737 1.00 85.25 98 SER A N 1
ATOM 756 C CA . SER A 1 98 ? -6.182 9.813 12.336 1.00 85.25 98 SER A CA 1
ATOM 757 C C . SER A 1 98 ? -6.575 10.916 11.334 1.00 85.25 98 SER A C 1
ATOM 759 O O . SER A 1 98 ? -7.625 11.545 11.451 1.00 85.25 98 SER A O 1
ATOM 761 N N . GLU A 1 99 ? -5.724 11.162 10.337 1.00 88.31 99 GLU A N 1
ATOM 762 C CA . GLU A 1 99 ? -5.892 12.206 9.315 1.00 88.31 99 GLU A CA 1
ATOM 763 C C . GLU A 1 99 ? -6.463 11.679 7.990 1.00 88.31 99 GLU A C 1
ATOM 765 O O . GLU A 1 99 ? -6.801 12.466 7.103 1.00 88.31 99 GLU A O 1
ATOM 770 N N . LEU A 1 100 ? -6.545 10.361 7.800 1.00 89.50 100 LEU A N 1
ATOM 771 C CA . LEU A 1 100 ? -7.057 9.769 6.567 1.00 89.50 100 LEU A CA 1
ATOM 772 C C . LEU A 1 100 ? -8.585 9.819 6.495 1.00 89.50 100 LEU A C 1
ATOM 774 O O . LEU A 1 100 ? -9.285 9.219 7.310 1.00 89.50 100 LEU A O 1
ATOM 778 N N . ARG A 1 101 ? -9.113 10.467 5.449 1.00 88.12 101 ARG A N 1
ATOM 779 C CA . ARG A 1 101 ? -10.528 10.362 5.078 1.00 88.12 101 ARG A CA 1
ATOM 780 C C . ARG A 1 101 ? -10.778 9.111 4.243 1.00 88.12 101 ARG A C 1
ATOM 782 O O . ARG A 1 101 ? -10.268 9.018 3.133 1.00 88.12 101 ARG A O 1
ATOM 789 N N . TRP A 1 102 ? -11.626 8.216 4.736 1.00 83.19 102 TRP A N 1
ATOM 790 C CA . TRP A 1 102 ? -12.074 7.031 4.004 1.00 83.19 102 TRP A CA 1
ATOM 791 C C . TRP A 1 102 ? -13.475 7.246 3.417 1.00 83.19 102 TRP A C 1
ATOM 793 O O . TRP A 1 102 ? -14.416 7.518 4.161 1.00 83.19 102 TRP A O 1
ATOM 803 N N . GLU A 1 103 ? -13.640 7.096 2.103 1.00 76.19 103 GLU A N 1
ATOM 804 C CA . GLU A 1 103 ? -14.948 6.962 1.447 1.00 76.19 103 GLU A CA 1
ATOM 805 C C . GLU A 1 103 ? -15.168 5.502 0.996 1.00 76.19 103 GLU A C 1
ATOM 807 O O . GLU A 1 103 ? -14.214 4.793 0.674 1.00 76.19 103 GLU A O 1
ATOM 812 N N . GLU A 1 104 ? -16.426 5.043 0.898 1.00 63.44 104 GLU A N 1
ATOM 813 C CA . GLU A 1 104 ? -16.788 3.668 0.469 1.00 63.44 104 GLU A CA 1
ATOM 814 C C . GLU A 1 104 ? -16.164 3.228 -0.875 1.00 63.44 104 GLU A C 1
ATOM 816 O O . GLU A 1 104 ? -16.165 2.042 -1.208 1.00 63.44 104 GLU A O 1
ATOM 821 N N . ARG A 1 105 ? -15.671 4.176 -1.681 1.00 56.19 105 ARG A N 1
ATOM 822 C CA . ARG A 1 105 ? -15.104 3.943 -3.016 1.00 56.19 105 ARG A CA 1
ATOM 823 C C . ARG A 1 105 ? -13.595 4.141 -3.109 1.00 56.19 105 ARG A C 1
ATOM 825 O O . ARG A 1 105 ? -13.056 3.891 -4.184 1.00 56.19 105 ARG A O 1
ATOM 832 N N . ASP A 1 106 ? -12.931 4.596 -2.050 1.00 54.75 106 ASP A N 1
ATOM 833 C CA . ASP A 1 106 ? -11.531 5.018 -2.167 1.00 54.75 106 ASP A CA 1
ATOM 834 C C . ASP A 1 106 ? -10.572 3.824 -2.290 1.00 54.75 106 ASP A C 1
ATOM 836 O O . ASP A 1 106 ? -9.468 3.967 -2.804 1.00 54.75 106 ASP A O 1
ATOM 840 N N . ALA A 1 107 ? -10.987 2.615 -1.905 1.00 53.75 107 ALA A N 1
ATOM 841 C CA . ALA A 1 107 ? -10.126 1.449 -2.007 1.00 53.75 107 ALA A CA 1
ATOM 842 C C . ALA A 1 107 ? -10.228 0.721 -3.368 1.00 53.75 107 ALA A C 1
ATOM 844 O O . ALA A 1 107 ? -11.332 0.436 -3.844 1.00 53.75 107 ALA A O 1
ATOM 845 N N . PRO A 1 108 ? -9.091 0.317 -3.975 1.00 46.84 108 PRO A N 1
ATOM 846 C CA . PRO A 1 108 ? -9.048 -0.312 -5.304 1.00 46.84 108 PRO A CA 1
ATOM 847 C C . PRO A 1 108 ? -9.693 -1.711 -5.372 1.00 46.84 108 PRO A C 1
ATOM 849 O O . PRO A 1 108 ? -9.884 -2.260 -6.457 1.00 46.84 108 PRO A O 1
ATOM 852 N N . VAL A 1 109 ? -10.056 -2.292 -4.225 1.00 49.03 109 VAL A N 1
ATOM 853 C CA . VAL A 1 109 ? -10.784 -3.560 -4.079 1.00 49.03 109 VAL A CA 1
ATOM 854 C C . VAL A 1 109 ? -11.801 -3.372 -2.950 1.00 49.03 109 VAL A C 1
ATOM 856 O O . VAL A 1 109 ? -11.525 -2.626 -2.011 1.00 49.03 109 VAL A O 1
ATOM 859 N N . ARG A 1 110 ? -12.974 -4.026 -3.024 1.00 37.78 110 ARG A N 1
ATOM 860 C CA . ARG A 1 110 ? -13.954 -4.059 -1.919 1.00 37.78 110 ARG A CA 1
ATOM 861 C C . ARG A 1 110 ? -13.241 -4.510 -0.642 1.00 37.78 110 ARG A C 1
ATOM 863 O O . ARG A 1 110 ? -12.932 -5.689 -0.502 1.00 37.78 110 ARG A O 1
ATOM 870 N N . THR A 1 111 ? -12.949 -3.564 0.234 1.00 40.09 111 THR A N 1
ATOM 871 C CA . THR A 1 111 ? -12.100 -3.734 1.414 1.00 40.09 111 THR A CA 1
ATOM 872 C C . THR A 1 111 ? -12.865 -3.179 2.605 1.00 40.09 111 THR A C 1
ATOM 874 O O . THR A 1 111 ? -13.517 -2.140 2.508 1.00 40.09 111 THR A O 1
ATOM 877 N N . GLY A 1 112 ? -12.808 -3.891 3.728 1.00 37.53 112 GLY A N 1
ATOM 878 C CA . GLY A 1 112 ? -13.050 -3.274 5.023 1.00 37.53 112 GLY A CA 1
ATOM 879 C C . GLY A 1 112 ? -11.807 -2.470 5.397 1.00 37.53 112 GLY A C 1
ATOM 880 O O . GLY A 1 112 ? -10.696 -2.997 5.328 1.00 37.53 112 GLY A O 1
ATOM 881 N N . SER A 1 113 ? -11.977 -1.200 5.754 1.00 40.03 113 SER A N 1
ATOM 882 C CA . SER A 1 113 ? -10.887 -0.382 6.286 1.00 40.03 113 SER A CA 1
ATOM 883 C C . SER A 1 113 ? -10.623 -0.779 7.736 1.00 40.03 113 SER A C 1
ATOM 885 O O . SER A 1 113 ? -11.549 -0.826 8.544 1.00 40.03 113 SER A O 1
ATOM 887 N N . VAL A 1 114 ? -9.363 -1.049 8.078 1.00 37.25 114 VAL A N 1
ATOM 888 C CA . VAL A 1 114 ? -8.924 -1.134 9.477 1.00 37.25 114 VAL A CA 1
ATOM 889 C C . VAL A 1 114 ? -8.298 0.209 9.829 1.00 37.25 114 VAL A C 1
ATOM 891 O O . VAL A 1 114 ? -7.256 0.567 9.280 1.00 37.25 114 VAL A O 1
ATOM 894 N N . VAL A 1 115 ? -8.950 0.948 10.722 1.00 38.50 115 VAL A N 1
ATOM 895 C CA . VAL A 1 115 ? -8.381 2.125 11.385 1.00 38.50 115 VAL A CA 1
ATOM 896 C C . VAL A 1 115 ? -7.932 1.657 12.767 1.00 38.50 115 VAL A C 1
ATOM 898 O O . VAL A 1 115 ? -8.764 1.204 13.550 1.00 38.50 115 VAL A O 1
ATOM 901 N N . THR A 1 116 ? -6.627 1.702 13.032 1.00 34.34 116 THR A N 1
ATOM 902 C CA . THR A 1 116 ? -6.045 1.527 14.376 1.00 34.34 116 THR A CA 1
ATOM 903 C C . THR A 1 116 ? -5.474 2.838 14.859 1.00 34.34 116 THR A C 1
ATOM 905 O O . THR A 1 116 ? -4.756 3.451 14.033 1.00 34.34 116 THR A O 1
#